Protein AF-A0A3N6GP13-F1 (afdb_monomer)

Radius of gyration: 25.5 Å; Cα contacts (8 Å, |Δi|>4): 24; chains: 1; bounding box: 46×31×82 Å

Structure (mmCIF, N/CA/C/O backbone):
data_AF-A0A3N6GP13-F1
#
_entry.id   AF-A0A3N6GP13-F1
#
loop_
_atom_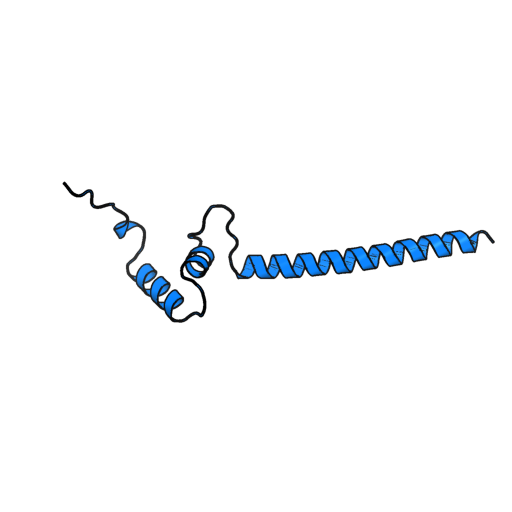site.group_PDB
_atom_site.id
_atom_site.type_symbol
_atom_site.label_atom_id
_atom_site.label_alt_id
_atom_site.label_comp_id
_atom_site.label_asym_id
_atom_site.label_entity_id
_atom_site.label_seq_id
_atom_site.pdbx_PDB_ins_code
_atom_site.Cartn_x
_atom_site.Cartn_y
_atom_site.Cartn_z
_atom_site.occupancy
_atom_site.B_iso_or_equiv
_atom_site.auth_seq_id
_atom_site.auth_comp_id
_atom_site.auth_asym_id
_atom_site.auth_atom_id
_atom_site.pdbx_PDB_model_num
ATOM 1 N N . MET A 1 1 ? 12.427 18.277 -39.234 1.00 43.97 1 MET A N 1
ATOM 2 C CA . MET A 1 1 ? 13.605 17.979 -38.384 1.00 43.97 1 MET A CA 1
ATOM 3 C C . MET A 1 1 ? 13.130 17.238 -37.142 1.00 43.97 1 MET A C 1
ATOM 5 O O . MET A 1 1 ? 12.407 17.818 -36.344 1.00 43.97 1 MET A O 1
ATOM 9 N N . SER A 1 2 ? 13.432 15.942 -37.022 1.00 49.88 2 SER A N 1
ATOM 10 C CA . SER A 1 2 ? 12.919 15.104 -35.929 1.00 49.88 2 SER A CA 1
ATOM 11 C C . SER A 1 2 ? 13.803 15.243 -34.683 1.00 49.88 2 SER A C 1
ATOM 13 O O . SER A 1 2 ? 14.993 14.931 -34.729 1.00 49.88 2 SER A O 1
ATOM 15 N N . LYS A 1 3 ? 13.243 15.751 -33.577 1.00 53.28 3 LYS A N 1
ATOM 16 C CA . LYS A 1 3 ? 13.924 15.850 -32.276 1.00 53.28 3 LYS A CA 1
ATOM 17 C C . LYS A 1 3 ? 14.085 14.440 -31.695 1.00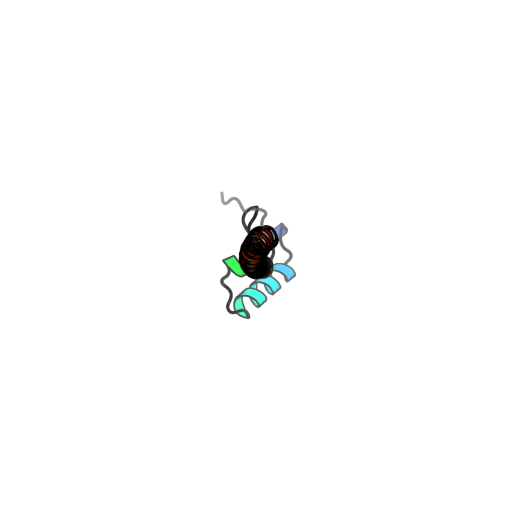 53.28 3 LYS A C 1
ATOM 19 O O . LYS A 1 3 ? 13.158 13.922 -31.082 1.00 53.28 3 LYS A O 1
ATOM 24 N N . LYS A 1 4 ? 15.254 13.813 -31.863 1.00 54.91 4 LYS A N 1
ATOM 25 C CA . LYS A 1 4 ? 15.603 12.592 -31.115 1.00 54.91 4 LYS A CA 1
ATOM 26 C C . LYS A 1 4 ? 15.779 12.962 -29.641 1.00 54.91 4 LYS A C 1
ATOM 28 O O . LYS A 1 4 ? 16.764 13.593 -29.268 1.00 54.91 4 LYS A O 1
ATOM 33 N N . SER A 1 5 ? 14.801 12.610 -28.814 1.00 56.78 5 SER A N 1
ATOM 34 C CA . SER A 1 5 ? 14.874 12.775 -27.366 1.00 56.78 5 SER A CA 1
ATOM 35 C C . SER A 1 5 ? 15.956 11.860 -26.777 1.00 56.78 5 SER A C 1
ATOM 37 O O . SER A 1 5 ? 16.128 10.707 -27.164 1.00 56.78 5 SER A O 1
ATOM 39 N N . ASN A 1 6 ? 16.712 12.391 -25.817 1.00 57.91 6 ASN A N 1
ATOM 40 C CA . ASN A 1 6 ? 17.847 11.739 -25.156 1.00 57.91 6 ASN A CA 1
ATOM 41 C C . ASN A 1 6 ? 17.426 10.646 -24.140 1.00 57.91 6 ASN A C 1
ATOM 43 O O . ASN A 1 6 ? 18.186 10.282 -23.245 1.00 57.91 6 ASN A O 1
ATOM 47 N N . THR A 1 7 ? 16.206 10.112 -24.241 1.00 59.03 7 THR A N 1
ATOM 48 C CA . THR A 1 7 ? 15.670 9.088 -23.324 1.00 59.03 7 THR A CA 1
ATOM 49 C C . THR A 1 7 ? 16.419 7.764 -23.431 1.00 59.03 7 THR A C 1
ATOM 51 O O . THR A 1 7 ? 16.503 7.028 -22.452 1.00 59.03 7 THR A O 1
ATOM 54 N N . SER A 1 8 ? 17.065 7.491 -24.571 1.00 57.97 8 SER A N 1
ATOM 55 C CA . SER A 1 8 ? 17.920 6.311 -24.736 1.00 57.97 8 SER A CA 1
ATOM 56 C C . SER A 1 8 ? 19.113 6.271 -23.770 1.00 57.97 8 SER A C 1
ATOM 58 O O . SER A 1 8 ? 19.640 5.1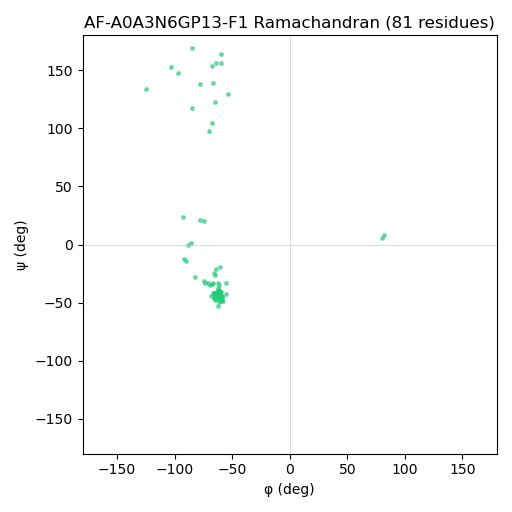80 -23.570 1.00 57.97 8 SER A O 1
ATOM 60 N N . LYS A 1 9 ? 19.524 7.405 -23.175 1.00 63.06 9 LYS A N 1
ATOM 61 C CA . LYS A 1 9 ? 20.611 7.467 -22.178 1.00 63.06 9 LYS A CA 1
ATOM 62 C C . LYS A 1 9 ? 20.141 7.331 -20.727 1.00 63.06 9 LYS A C 1
ATOM 64 O O . LYS A 1 9 ? 20.986 7.166 -19.859 1.00 63.06 9 LYS A O 1
ATOM 69 N N . ARG A 1 10 ? 18.832 7.426 -20.445 1.00 74.06 10 ARG A N 1
ATOM 70 C CA . ARG A 1 10 ? 18.312 7.358 -19.064 1.00 74.06 10 ARG A CA 1
ATOM 71 C C . ARG A 1 10 ? 18.334 5.950 -18.476 1.00 74.06 10 ARG A C 1
ATOM 73 O O . ARG A 1 10 ? 18.529 5.813 -17.279 1.00 74.06 10 ARG A O 1
ATOM 80 N N . TYR A 1 11 ? 18.168 4.932 -19.314 1.00 86.06 11 TYR A N 1
ATOM 81 C CA . TYR A 1 11 ? 18.101 3.539 -18.880 1.00 86.06 11 TYR A CA 1
ATOM 82 C C . TYR A 1 11 ? 19.134 2.698 -19.614 1.00 86.06 11 TYR A C 1
ATOM 84 O O . TYR A 1 11 ? 19.249 2.787 -20.844 1.00 86.06 11 TYR A O 1
ATOM 92 N N . THR A 1 12 ? 19.853 1.866 -18.860 1.00 92.44 12 THR A N 1
ATOM 93 C CA . THR A 1 12 ? 20.820 0.915 -19.412 1.00 92.44 12 THR A CA 1
ATOM 94 C C . THR A 1 12 ? 20.108 -0.122 -20.286 1.00 92.44 12 THR A C 1
ATOM 96 O O . THR A 1 12 ? 18.906 -0.366 -20.155 1.00 92.44 12 THR A O 1
ATOM 99 N N . ALA A 1 13 ? 20.837 -0.724 -21.228 1.00 92.44 13 ALA A N 1
ATOM 100 C CA . ALA A 1 13 ? 20.281 -1.787 -22.066 1.00 92.44 13 ALA A CA 1
ATOM 101 C C . ALA A 1 13 ? 19.870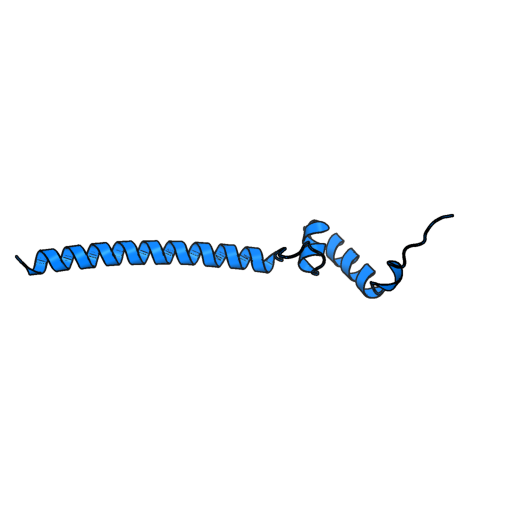 -3.015 -21.235 1.00 92.44 13 ALA A C 1
ATOM 103 O O . ALA A 1 13 ? 18.881 -3.665 -21.558 1.00 92.44 13 ALA A O 1
ATOM 104 N N . GLU A 1 14 ? 20.599 -3.301 -20.155 1.00 92.12 14 GLU A N 1
ATOM 105 C CA . GLU A 1 14 ? 20.266 -4.352 -19.188 1.00 92.12 14 GLU A CA 1
ATOM 106 C C . GLU A 1 14 ? 18.939 -4.063 -18.499 1.00 92.12 14 GLU A C 1
ATOM 108 O O . GLU A 1 14 ? 18.013 -4.851 -18.648 1.00 92.12 14 GLU A O 1
ATOM 113 N N . PHE A 1 15 ? 18.780 -2.872 -17.914 1.00 93.31 15 PHE A N 1
ATOM 114 C CA . PHE A 1 15 ? 17.536 -2.483 -17.252 1.00 93.31 15 PHE A CA 1
ATOM 115 C C . PHE A 1 15 ? 16.315 -2.604 -18.171 1.00 93.31 15 PHE A C 1
ATOM 117 O O . PHE A 1 15 ? 15.273 -3.105 -17.764 1.00 93.31 15 PHE A O 1
ATOM 124 N N . LYS A 1 16 ? 16.434 -2.180 -19.437 1.00 92.06 16 LYS A N 1
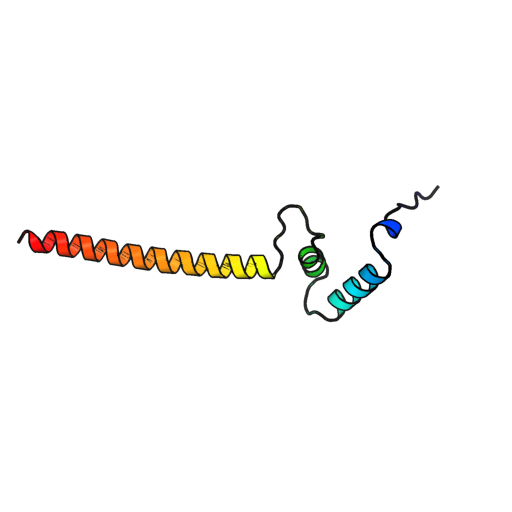ATOM 125 C CA . LYS A 1 16 ? 15.332 -2.306 -20.406 1.00 92.06 16 LYS A CA 1
ATOM 126 C C . LYS A 1 16 ? 14.963 -3.765 -20.669 1.00 92.06 16 LYS A C 1
ATOM 128 O O . LYS A 1 16 ? 13.780 -4.067 -20.780 1.00 92.06 16 LYS A O 1
ATOM 133 N N . ARG A 1 17 ? 15.956 -4.653 -20.801 1.00 95.94 17 ARG A N 1
ATOM 134 C CA . ARG A 1 17 ? 15.713 -6.089 -21.006 1.00 95.94 17 ARG A CA 1
ATOM 135 C C . ARG A 1 17 ? 15.055 -6.703 -19.779 1.00 95.94 17 ARG A C 1
ATOM 137 O O . ARG A 1 17 ? 14.051 -7.386 -19.936 1.00 95.94 17 ARG A O 1
ATOM 144 N N . ASP A 1 18 ? 15.567 -6.396 -18.594 1.00 95.81 18 ASP A N 1
ATOM 145 C CA . ASP A 1 18 ? 15.066 -6.954 -17.339 1.00 95.81 18 ASP A CA 1
ATOM 146 C C . ASP A 1 18 ? 13.645 -6.469 -17.037 1.00 95.81 18 ASP A C 1
ATOM 148 O O . ASP A 1 18 ? 12.786 -7.273 -16.688 1.00 95.81 18 ASP A O 1
ATOM 152 N N . ALA A 1 19 ? 13.347 -5.186 -17.266 1.00 95.44 19 ALA A N 1
ATOM 153 C CA . ALA A 1 19 ? 11.999 -4.641 -17.107 1.00 95.44 19 ALA A CA 1
ATOM 154 C C . ALA A 1 19 ? 10.989 -5.294 -18.069 1.00 95.44 19 ALA A C 1
ATOM 156 O O . ALA A 1 19 ? 9.862 -5.594 -17.674 1.00 95.44 19 ALA A O 1
ATOM 157 N N . VAL A 1 20 ? 11.389 -5.551 -19.321 1.00 96.31 20 VAL A N 1
ATOM 158 C CA . VAL A 1 20 ? 10.549 -6.265 -20.298 1.00 96.31 20 VAL A CA 1
ATOM 159 C C . VAL A 1 20 ? 10.373 -7.730 -19.902 1.00 96.31 20 VAL A C 1
ATOM 161 O O . VAL A 1 20 ? 9.253 -8.232 -19.937 1.00 96.31 20 VAL A O 1
ATOM 164 N N . ALA A 1 21 ? 11.444 -8.412 -19.494 1.00 97.31 21 ALA A N 1
ATOM 165 C CA . ALA A 1 21 ? 11.378 -9.796 -19.036 1.00 97.31 21 ALA A CA 1
ATOM 166 C C . ALA A 1 21 ? 10.469 -9.936 -17.805 1.00 97.31 21 ALA A C 1
ATOM 168 O O . ALA A 1 21 ? 9.636 -10.840 -17.755 1.00 97.31 21 ALA A O 1
ATOM 169 N N . LEU A 1 22 ? 10.563 -9.009 -16.849 1.00 96.12 22 LEU A N 1
ATOM 170 C CA . LEU A 1 22 ? 9.696 -8.952 -15.674 1.00 96.12 22 LEU A CA 1
ATOM 171 C C . LEU A 1 22 ? 8.228 -8.726 -16.060 1.00 96.12 22 LEU A C 1
ATOM 173 O O . LEU A 1 22 ? 7.347 -9.418 -15.556 1.00 96.12 22 LEU A O 1
ATOM 177 N N . ALA A 1 23 ? 7.954 -7.798 -16.980 1.00 96.19 23 ALA A N 1
ATOM 178 C CA . ALA A 1 23 ? 6.593 -7.527 -17.439 1.00 96.19 23 ALA A CA 1
ATOM 179 C C . ALA A 1 23 ? 5.967 -8.695 -18.213 1.00 96.19 23 ALA A C 1
ATOM 181 O O . ALA A 1 23 ? 4.766 -8.904 -18.115 1.00 96.19 23 ALA A O 1
ATOM 182 N N . LEU A 1 24 ? 6.762 -9.460 -18.967 1.00 97.00 24 LEU A N 1
ATOM 183 C CA . LEU A 1 24 ? 6.270 -10.618 -19.721 1.00 97.00 24 LEU A CA 1
ATOM 184 C C . LEU A 1 24 ? 6.136 -11.888 -18.874 1.00 97.00 24 LEU A C 1
ATOM 186 O O . LEU A 1 24 ? 5.335 -12.753 -19.211 1.00 97.00 24 LEU A O 1
ATOM 190 N N . SER A 1 25 ? 6.942 -12.028 -17.820 1.00 97.12 25 SER A N 1
ATOM 191 C CA . SER A 1 25 ? 6.932 -13.213 -16.948 1.00 97.12 25 SER A CA 1
ATOM 192 C C . SER A 1 25 ? 5.973 -13.104 -15.765 1.00 97.12 25 SER A C 1
ATOM 194 O O . SER A 1 25 ? 5.702 -14.114 -15.121 1.00 97.12 25 SER A O 1
ATOM 196 N N . SER A 1 26 ? 5.472 -11.905 -15.463 1.00 93.50 26 SER A N 1
ATOM 197 C CA . SER A 1 26 ? 4.512 -11.680 -14.382 1.00 93.50 26 SER A CA 1
ATOM 198 C C . SER A 1 26 ? 3.094 -11.498 -14.916 1.00 93.50 26 SER A C 1
ATOM 200 O O . SER A 1 26 ? 2.892 -10.964 -16.001 1.00 93.50 26 SER A O 1
ATOM 202 N N . ASP A 1 27 ? 2.097 -11.842 -14.101 1.00 95.56 27 ASP A N 1
ATOM 203 C CA . ASP A 1 27 ? 0.678 -11.562 -14.380 1.00 95.56 27 ASP A CA 1
ATOM 204 C C . ASP A 1 27 ? 0.294 -10.092 -14.104 1.00 95.56 27 ASP A C 1
ATOM 206 O O . ASP A 1 27 ? -0.869 -9.763 -13.864 1.00 95.56 27 ASP A O 1
ATOM 210 N N . LYS A 1 28 ? 1.281 -9.190 -14.083 1.00 94.44 28 LYS A N 1
ATOM 211 C CA . LYS A 1 28 ? 1.100 -7.775 -13.760 1.00 94.44 28 LYS A CA 1
ATOM 212 C C . LYS A 1 28 ? 0.983 -6.951 -15.029 1.00 94.44 28 LYS A C 1
ATOM 214 O O . LYS A 1 28 ? 1.636 -7.193 -16.041 1.00 94.44 28 LYS A O 1
ATOM 219 N N . THR A 1 29 ? 0.194 -5.892 -14.952 1.00 96.38 29 THR A N 1
ATOM 220 C CA . THR A 1 29 ? 0.135 -4.898 -16.022 1.00 96.38 29 THR A CA 1
ATOM 221 C C . THR A 1 29 ? 1.455 -4.128 -16.128 1.00 96.38 29 THR A C 1
ATOM 223 O O . THR A 1 29 ? 2.165 -3.918 -15.144 1.00 96.38 29 THR A O 1
ATOM 226 N N . VAL A 1 30 ? 1.769 -3.610 -17.319 1.00 95.81 30 VAL A N 1
ATOM 227 C CA . VAL A 1 30 ? 2.970 -2.776 -17.531 1.00 95.81 30 VAL A CA 1
ATOM 228 C C . VAL A 1 30 ? 3.001 -1.572 -16.579 1.00 95.81 30 VAL A C 1
ATOM 230 O O . VAL A 1 30 ? 4.066 -1.164 -16.123 1.00 95.81 30 VAL A O 1
ATOM 233 N N . THR A 1 31 ? 1.839 -1.015 -16.232 1.00 95.31 31 THR A N 1
ATOM 234 C CA . THR A 1 31 ? 1.730 0.102 -15.284 1.00 95.31 31 THR A CA 1
ATOM 235 C C . THR A 1 31 ? 1.973 -0.327 -13.836 1.00 95.31 31 THR A C 1
ATOM 237 O O . THR A 1 31 ? 2.520 0.456 -13.063 1.00 95.31 31 THR A O 1
ATOM 240 N N . GLU A 1 32 ? 1.595 -1.545 -13.446 1.00 95.44 32 GLU A N 1
ATOM 241 C CA . GLU A 1 32 ? 1.965 -2.138 -12.153 1.00 95.44 32 GLU A CA 1
ATOM 242 C C . GLU A 1 32 ? 3.461 -2.368 -12.053 1.00 95.44 32 GLU A C 1
ATOM 244 O O . GLU A 1 32 ? 4.069 -1.936 -11.080 1.00 95.44 32 GLU A O 1
ATOM 249 N N . VAL A 1 33 ? 4.060 -2.963 -13.082 1.00 96.62 33 VAL A N 1
ATOM 250 C CA . VAL A 1 33 ? 5.505 -3.202 -13.125 1.00 96.62 33 VAL A CA 1
ATOM 251 C C . VAL A 1 33 ? 6.272 -1.883 -13.082 1.00 96.62 33 VAL A C 1
ATOM 253 O O . VAL A 1 33 ? 7.212 -1.755 -12.308 1.00 96.62 33 VAL A O 1
ATOM 256 N N . ALA A 1 34 ? 5.841 -0.866 -13.834 1.00 95.06 34 ALA A N 1
ATOM 257 C CA . ALA A 1 34 ? 6.447 0.462 -13.771 1.00 95.06 34 ALA A CA 1
ATOM 258 C C . ALA A 1 34 ? 6.379 1.062 -12.356 1.00 95.06 34 ALA A C 1
ATOM 260 O O . ALA A 1 34 ? 7.379 1.576 -11.865 1.00 95.06 34 ALA A O 1
ATOM 261 N N . ARG A 1 35 ? 5.234 0.955 -11.667 1.00 96.12 35 ARG A N 1
ATOM 262 C CA . ARG A 1 35 ? 5.100 1.414 -10.272 1.00 96.12 35 ARG A CA 1
ATOM 263 C C . ARG A 1 35 ? 6.005 0.640 -9.321 1.00 96.12 35 ARG A C 1
ATOM 265 O O . ARG A 1 35 ? 6.660 1.260 -8.494 1.00 96.12 35 ARG A O 1
ATOM 272 N N . ASP A 1 36 ? 6.058 -0.681 -9.458 1.00 95.69 36 ASP A N 1
ATOM 273 C CA . ASP A 1 36 ? 6.915 -1.543 -8.639 1.00 95.69 36 ASP A CA 1
ATOM 274 C C . ASP A 1 36 ? 8.413 -1.262 -8.880 1.00 95.69 36 ASP A C 1
ATOM 276 O O . ASP A 1 36 ? 9.219 -1.438 -7.972 1.00 95.69 36 ASP A O 1
ATOM 280 N N . LEU A 1 37 ? 8.781 -0.761 -10.066 1.00 94.56 37 LEU A N 1
ATOM 281 C CA . LEU A 1 37 ? 10.129 -0.284 -10.404 1.00 94.56 37 LEU A CA 1
ATOM 282 C C . LEU A 1 37 ? 10.394 1.183 -10.008 1.00 94.56 37 LEU A C 1
ATOM 284 O O . LEU A 1 37 ? 11.478 1.696 -10.274 1.00 94.56 37 LEU A O 1
ATOM 288 N N . GLY A 1 38 ? 9.431 1.873 -9.388 1.00 92.31 38 GLY A N 1
ATOM 289 C CA . GLY A 1 38 ? 9.568 3.275 -8.975 1.00 92.31 38 GLY A CA 1
ATOM 290 C C . GLY A 1 38 ? 9.311 4.310 -10.079 1.00 92.31 38 GLY A C 1
ATOM 291 O O . GLY A 1 38 ? 9.487 5.502 -9.851 1.00 92.31 38 GLY A O 1
ATOM 292 N N . GLU A 1 39 ? 8.836 3.888 -11.251 1.00 92.38 39 GLU A N 1
ATOM 293 C CA . GLU A 1 39 ? 8.516 4.736 -12.414 1.00 92.38 39 GLU A CA 1
ATOM 294 C C . GLU A 1 39 ? 7.039 5.185 -12.435 1.00 92.38 39 GLU A C 1
ATOM 296 O O . GLU A 1 39 ? 6.451 5.473 -13.481 1.00 92.38 39 GLU A O 1
ATOM 301 N N . GLY A 1 40 ? 6.400 5.208 -11.263 1.00 90.06 40 GLY A N 1
ATOM 302 C CA . GLY A 1 40 ? 5.033 5.686 -11.077 1.00 90.06 40 GLY A CA 1
ATOM 303 C C . GLY A 1 40 ? 4.941 7.205 -10.878 1.00 90.06 40 GLY A C 1
ATOM 304 O O . GLY A 1 40 ? 5.947 7.875 -10.644 1.00 90.06 40 GLY A O 1
ATOM 305 N N . PRO A 1 41 ? 3.726 7.784 -10.924 1.00 92.88 41 PRO A N 1
ATOM 306 C CA . PRO A 1 41 ? 3.523 9.163 -10.487 1.00 92.88 41 PRO A CA 1
ATOM 307 C C . PRO A 1 41 ? 3.918 9.328 -9.010 1.00 92.88 41 PRO A C 1
ATOM 309 O O . PRO A 1 41 ? 3.893 8.369 -8.238 1.00 92.88 41 PRO A O 1
ATOM 312 N N . ALA A 1 42 ? 4.252 10.553 -8.600 1.00 93.06 42 ALA A N 1
ATOM 313 C CA . ALA A 1 42 ? 4.625 10.840 -7.216 1.00 93.06 42 ALA A CA 1
ATOM 314 C C . ALA A 1 42 ? 3.547 10.347 -6.229 1.00 93.06 42 ALA A C 1
ATOM 316 O O . ALA A 1 42 ? 2.360 10.627 -6.403 1.00 93.06 42 ALA A O 1
ATOM 317 N N . GLY A 1 43 ? 3.968 9.599 -5.205 1.00 91.94 43 GLY A N 1
ATOM 318 C CA . GLY A 1 43 ? 3.067 8.993 -4.219 1.00 91.94 43 GLY A CA 1
ATOM 319 C C . GLY A 1 43 ? 2.375 7.703 -4.679 1.00 91.94 43 GLY A C 1
ATOM 320 O O . GLY A 1 43 ? 1.522 7.184 -3.957 1.00 91.94 43 GLY A O 1
ATOM 321 N N . ALA A 1 44 ? 2.712 7.163 -5.855 1.00 94.69 44 ALA A N 1
ATOM 322 C CA . ALA A 1 44 ? 2.255 5.838 -6.251 1.00 94.69 44 ALA A CA 1
ATOM 323 C C . ALA A 1 44 ? 2.851 4.768 -5.332 1.00 94.69 44 ALA A C 1
ATOM 325 O O . ALA A 1 44 ? 4.066 4.630 -5.242 1.00 94.69 44 ALA A O 1
ATOM 326 N N . LEU A 1 45 ? 1.978 3.984 -4.701 1.00 95.94 45 LEU A N 1
ATOM 327 C CA . LEU A 1 45 ? 2.389 2.813 -3.936 1.00 95.94 45 LEU A CA 1
ATOM 328 C C . LEU A 1 45 ? 2.711 1.650 -4.875 1.00 95.94 45 LEU A C 1
ATOM 330 O O . LEU A 1 45 ? 1.942 1.355 -5.810 1.00 95.94 45 LEU A O 1
ATOM 334 N N . THR A 1 46 ? 3.796 0.956 -4.553 1.00 96.88 46 THR A N 1
ATOM 335 C CA . THR A 1 46 ? 4.076 -0.388 -5.053 1.00 96.88 46 THR A CA 1
ATOM 336 C C . THR A 1 46 ? 2.957 -1.346 -4.646 1.00 96.88 46 THR A C 1
ATOM 338 O O . THR A 1 46 ? 2.124 -1.075 -3.770 1.00 96.88 46 THR A O 1
ATOM 341 N N . THR A 1 47 ? 2.914 -2.495 -5.305 1.00 94.50 47 THR A N 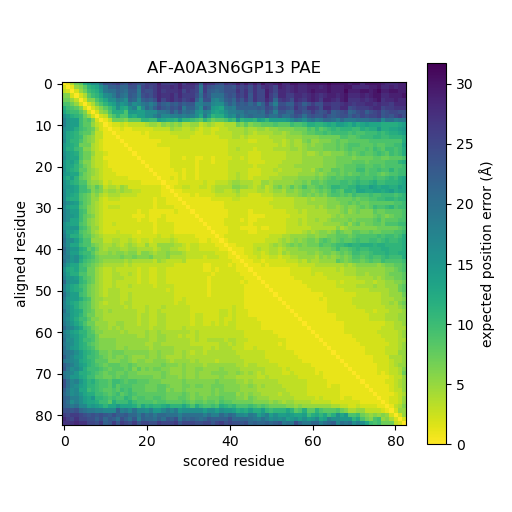1
ATOM 342 C CA . THR A 1 47 ? 1.952 -3.555 -4.999 1.00 94.50 47 THR A CA 1
ATOM 343 C C . THR A 1 47 ? 2.100 -4.029 -3.549 1.00 94.50 47 THR A C 1
ATOM 345 O O . THR A 1 47 ? 1.111 -4.079 -2.821 1.00 94.50 47 THR A O 1
ATOM 348 N N . ALA A 1 48 ? 3.337 -4.247 -3.094 1.00 95.56 48 ALA A N 1
ATOM 349 C CA . ALA A 1 48 ? 3.632 -4.688 -1.731 1.00 95.56 48 ALA A CA 1
ATOM 350 C C . ALA A 1 48 ? 3.217 -3.654 -0.668 1.00 95.56 48 ALA A C 1
ATOM 352 O O . ALA A 1 48 ? 2.576 -3.998 0.324 1.00 95.56 48 ALA A O 1
ATOM 353 N N . GLU A 1 49 ? 3.512 -2.368 -0.882 1.00 97.38 49 GLU A N 1
ATOM 354 C CA . GLU A 1 49 ? 3.096 -1.304 0.044 1.00 97.38 49 GLU A CA 1
ATOM 355 C C . GLU A 1 49 ? 1.570 -1.193 0.142 1.00 97.38 49 GLU A C 1
ATOM 357 O O . GLU A 1 49 ? 1.022 -0.955 1.220 1.00 97.38 49 GLU A O 1
ATOM 362 N N . ARG A 1 50 ? 0.858 -1.379 -0.977 1.00 96.81 50 ARG A N 1
ATOM 363 C CA . ARG A 1 50 ? -0.610 -1.359 -1.000 1.00 96.81 50 ARG A CA 1
ATOM 364 C C . ARG A 1 50 ? -1.207 -2.525 -0.215 1.00 96.81 50 ARG A C 1
ATOM 366 O O . ARG A 1 50 ? -2.185 -2.325 0.508 1.00 96.81 50 ARG A O 1
ATOM 373 N N . GLU A 1 51 ? -0.644 -3.720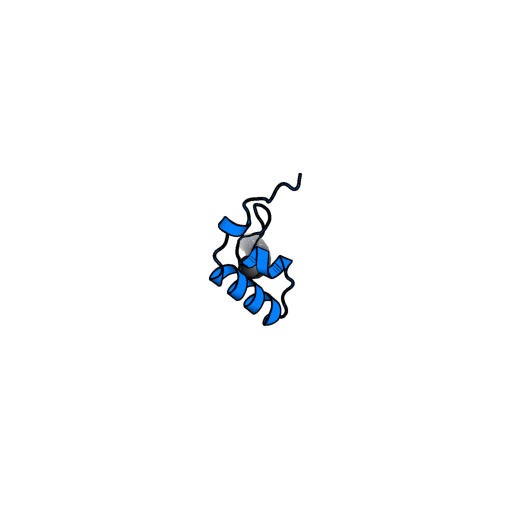 -0.367 1.00 97.50 51 GLU A N 1
ATOM 374 C CA . GLU A 1 51 ? -1.055 -4.914 0.377 1.00 97.50 51 GLU A CA 1
ATOM 375 C C . GLU A 1 51 ? -0.830 -4.733 1.877 1.00 97.50 51 GLU A C 1
ATOM 377 O O . GLU A 1 51 ? -1.742 -4.965 2.678 1.00 97.50 51 GLU A O 1
ATOM 382 N N . GLU A 1 52 ? 0.341 -4.226 2.255 1.00 98.38 52 GLU A N 1
ATOM 383 C CA . GLU A 1 52 ? 0.671 -3.963 3.650 1.00 98.38 52 GLU A CA 1
ATOM 384 C C . GLU A 1 52 ? -0.250 -2.898 4.257 1.00 98.38 52 GLU A C 1
ATOM 386 O O . GLU A 1 52 ? -0.808 -3.089 5.340 1.00 98.38 52 GLU A O 1
ATOM 391 N N . LEU A 1 53 ? -0.525 -1.816 3.525 1.00 98.44 53 LEU A N 1
ATOM 392 C CA . LEU A 1 53 ? -1.481 -0.798 3.956 1.00 98.44 53 LEU A CA 1
ATOM 393 C C . LEU A 1 53 ? -2.885 -1.387 4.169 1.00 98.44 53 LEU A C 1
ATOM 395 O O . LEU A 1 53 ? -3.568 -1.043 5.138 1.00 98.44 53 LEU A O 1
ATOM 399 N N . ALA A 1 54 ? -3.333 -2.279 3.283 1.00 98.38 54 ALA A N 1
ATOM 400 C CA . ALA A 1 54 ? -4.621 -2.948 3.429 1.00 98.38 54 ALA A CA 1
ATOM 401 C C . ALA A 1 54 ? -4.654 -3.856 4.669 1.00 98.38 54 ALA A C 1
ATOM 403 O O . ALA A 1 54 ? -5.649 -3.857 5.403 1.00 98.38 54 ALA A O 1
ATOM 404 N N . ARG A 1 55 ? -3.569 -4.593 4.932 1.00 98.62 55 ARG A N 1
ATOM 405 C CA . ARG A 1 55 ? -3.415 -5.444 6.119 1.00 98.62 55 ARG A CA 1
ATOM 406 C C . ARG A 1 55 ? -3.470 -4.622 7.404 1.00 98.62 55 ARG A C 1
ATOM 408 O O . ARG A 1 55 ? -4.265 -4.930 8.293 1.00 98.62 55 ARG A O 1
ATOM 415 N N . LEU A 1 56 ? -2.698 -3.542 7.477 1.00 98.69 56 LEU A N 1
ATOM 416 C CA . LEU A 1 56 ? -2.658 -2.662 8.644 1.00 98.69 56 LEU A CA 1
ATOM 417 C C . LEU A 1 56 ? -4.018 -2.011 8.907 1.00 98.69 56 LEU A C 1
ATOM 419 O O . LEU A 1 56 ? -4.500 -2.033 10.037 1.00 98.69 56 LEU A O 1
ATOM 423 N N . ARG A 1 57 ? -4.708 -1.528 7.867 1.00 98.62 57 ARG A N 1
ATOM 424 C CA . ARG A 1 57 ? -6.069 -0.975 8.004 1.00 98.62 57 ARG A CA 1
ATOM 425 C C . ARG A 1 57 ? -7.080 -1.995 8.522 1.00 98.62 57 ARG A C 1
ATOM 427 O O . ARG A 1 57 ? -7.997 -1.632 9.254 1.00 98.62 57 ARG A O 1
ATOM 434 N N . ARG A 1 58 ? -6.951 -3.274 8.152 1.00 98.62 58 ARG A N 1
ATOM 435 C CA . ARG A 1 58 ? -7.775 -4.337 8.753 1.00 98.62 58 ARG A CA 1
ATOM 436 C C . ARG A 1 58 ? -7.463 -4.489 10.238 1.00 98.62 58 ARG A C 1
ATOM 438 O O . ARG A 1 58 ? -8.404 -4.562 11.021 1.00 98.62 58 ARG A O 1
ATOM 445 N N . LYS A 1 59 ? -6.181 -4.477 10.612 1.00 98.62 59 LYS A N 1
ATOM 446 C CA . LYS A 1 59 ? -5.771 -4.645 12.007 1.00 98.62 59 LYS A CA 1
ATOM 447 C C . LYS A 1 59 ? -6.243 -3.504 12.903 1.00 98.62 59 LYS A C 1
ATOM 449 O O . LYS A 1 59 ? -6.752 -3.768 13.984 1.00 98.62 59 LYS A O 1
ATOM 454 N N . VAL A 1 60 ? -6.152 -2.266 12.419 1.00 98.75 60 VAL A N 1
ATOM 455 C CA . VAL A 1 60 ? -6.644 -1.084 13.140 1.00 98.75 60 VAL A CA 1
ATOM 456 C C . VAL A 1 60 ? -8.135 -1.216 13.441 1.00 98.75 60 VAL A C 1
ATOM 458 O O . VAL A 1 60 ? -8.525 -1.102 14.595 1.00 98.75 60 VAL A O 1
ATOM 461 N N . ARG A 1 61 ? -8.959 -1.576 12.449 1.00 98.62 61 ARG A N 1
ATOM 462 C CA . ARG A 1 61 ? -10.407 -1.756 12.665 1.00 98.62 61 ARG A CA 1
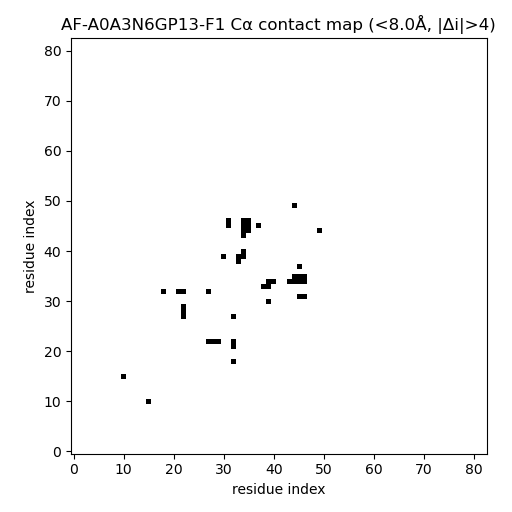ATOM 463 C C . ARG A 1 61 ? -10.730 -2.838 13.698 1.00 98.62 61 ARG A C 1
ATOM 465 O O . ARG A 1 61 ? -11.641 -2.675 14.499 1.00 98.62 61 ARG A O 1
ATOM 472 N N . GLU A 1 62 ? -9.995 -3.948 13.678 1.00 98.50 62 GLU A N 1
ATOM 473 C CA . GLU A 1 62 ? -10.161 -5.029 14.658 1.00 98.50 62 GLU A CA 1
ATOM 474 C C . GLU A 1 62 ? -9.801 -4.568 16.079 1.00 98.50 62 GLU A C 1
ATOM 476 O O . GLU A 1 62 ? -10.504 -4.871 17.047 1.00 98.50 62 GLU A O 1
ATOM 481 N N . GLN A 1 63 ? -8.714 -3.807 16.208 1.00 98.62 63 GLN A N 1
ATOM 482 C CA . GLN A 1 63 ? -8.283 -3.244 17.483 1.00 98.62 63 GLN A CA 1
ATOM 483 C C . GLN A 1 63 ? -9.285 -2.217 18.007 1.00 98.62 63 GLN A C 1
ATOM 485 O O . GLN A 1 63 ? -9.657 -2.285 19.175 1.00 98.62 63 GLN A O 1
ATOM 490 N N . GLU A 1 64 ? -9.764 -1.315 17.153 1.00 98.56 64 GLU A N 1
ATOM 491 C CA . GLU A 1 64 ? -10.775 -0.314 17.504 1.00 98.56 64 GLU A CA 1
ATOM 492 C C . GLU A 1 64 ? -12.064 -0.975 18.011 1.00 98.56 64 GLU A C 1
ATOM 494 O O . GLU A 1 64 ? -12.558 -0.605 19.074 1.00 98.56 64 GLU A O 1
ATOM 499 N N . ALA A 1 65 ? -12.549 -2.022 17.333 1.00 98.50 65 ALA A N 1
ATOM 500 C CA . ALA A 1 65 ? -13.708 -2.792 17.789 1.00 98.50 65 ALA A CA 1
ATOM 501 C C . ALA A 1 65 ? -13.469 -3.460 19.157 1.00 98.50 65 ALA A C 1
ATOM 503 O O . ALA A 1 65 ? -14.347 -3.472 20.020 1.00 98.50 65 ALA A O 1
ATOM 504 N N . THR A 1 66 ? -12.264 -3.991 19.383 1.00 98.38 66 THR A N 1
ATOM 505 C CA . THR A 1 66 ? -11.891 -4.599 20.670 1.00 98.38 66 THR A CA 1
ATOM 506 C C . THR A 1 66 ? -11.874 -3.558 21.790 1.00 98.38 66 THR A C 1
ATOM 508 O O . THR A 1 66 ? -12.416 -3.796 22.870 1.00 98.38 66 THR A O 1
ATOM 511 N N . ILE A 1 67 ? -11.287 -2.388 21.527 1.00 98.56 67 ILE A N 1
ATOM 512 C CA . ILE A 1 67 ? -11.242 -1.265 22.469 1.00 98.56 67 ILE A CA 1
ATOM 513 C C . ILE A 1 67 ? -12.659 -0.800 22.813 1.00 98.56 67 ILE A C 1
ATOM 515 O O . ILE A 1 67 ? -12.947 -0.562 23.984 1.00 98.56 67 ILE A O 1
ATOM 519 N N . GLU A 1 68 ? -13.561 -0.724 21.833 1.00 98.56 68 GLU A N 1
ATOM 520 C CA . GLU A 1 68 ? -14.955 -0.342 22.062 1.00 98.56 68 GLU A CA 1
ATOM 521 C C . GLU A 1 68 ? -15.664 -1.307 23.026 1.00 98.56 68 GLU A C 1
ATOM 523 O O . GLU A 1 68 ? -16.300 -0.873 23.990 1.00 98.56 68 GLU A O 1
ATOM 528 N N . VAL A 1 69 ? -15.537 -2.619 22.802 1.00 98.50 69 VAL A N 1
ATOM 529 C CA . VAL A 1 69 ? -16.146 -3.636 23.675 1.00 98.50 69 VAL A CA 1
ATOM 530 C C . VAL A 1 69 ? -15.575 -3.553 25.089 1.00 98.50 69 VAL A C 1
ATOM 532 O O . VAL A 1 69 ? -16.337 -3.556 26.058 1.00 98.50 69 VAL A O 1
ATOM 535 N N . LEU A 1 70 ? -14.251 -3.429 25.220 1.00 98.38 70 LEU A N 1
ATOM 536 C CA . LEU A 1 70 ? -13.596 -3.280 26.519 1.00 98.38 70 LEU A CA 1
ATOM 537 C C . LEU A 1 70 ? -14.058 -2.012 27.245 1.00 98.38 70 LEU A C 1
ATOM 539 O O . LEU A 1 70 ? -14.324 -2.072 28.442 1.00 98.38 70 LEU A O 1
ATOM 543 N N . GLY A 1 71 ? -14.216 -0.896 26.528 1.00 98.12 71 GLY A N 1
ATOM 544 C CA . GLY A 1 71 ? -14.739 0.358 27.073 1.00 98.12 71 GLY A CA 1
ATOM 545 C C . GLY A 1 71 ? -16.182 0.244 27.578 1.00 98.12 71 GLY A C 1
ATOM 546 O O . GLY A 1 71 ? -16.515 0.748 28.649 1.00 98.12 71 GLY A O 1
ATOM 547 N N . LYS A 1 72 ? -17.049 -0.468 26.847 1.00 98.19 72 LYS A N 1
ATOM 548 C CA . LYS A 1 72 ? -18.423 -0.748 27.300 1.00 98.19 72 LYS A CA 1
ATOM 549 C C . LYS A 1 72 ? -18.438 -1.646 28.537 1.00 98.19 72 LYS A C 1
ATOM 551 O O . LYS A 1 72 ? -19.205 -1.392 29.463 1.00 98.19 72 LYS A O 1
ATOM 556 N N . ALA A 1 73 ? -17.585 -2.669 28.568 1.00 97.94 73 ALA A N 1
ATOM 557 C CA . ALA A 1 73 ? -17.473 -3.574 29.706 1.00 97.94 73 ALA A CA 1
ATOM 558 C C . ALA A 1 73 ? -16.987 -2.839 30.964 1.00 97.94 73 ALA A C 1
ATOM 560 O O . ALA A 1 73 ? -17.600 -2.970 32.022 1.00 97.94 73 ALA A O 1
ATOM 561 N N . THR A 1 74 ? -15.937 -2.019 30.863 1.00 98.06 74 THR A N 1
ATOM 562 C CA . THR A 1 74 ? -15.445 -1.228 32.002 1.00 98.06 74 THR A CA 1
ATOM 563 C C . THR A 1 74 ? -16.497 -0.252 32.523 1.00 98.06 74 THR A C 1
ATOM 565 O O . THR A 1 74 ? -16.672 -0.166 33.738 1.00 98.06 74 THR A O 1
ATOM 568 N N . ALA A 1 75 ? -17.249 0.419 31.642 1.00 96.94 75 ALA A N 1
ATOM 569 C CA . ALA A 1 75 ? -18.358 1.285 32.047 1.00 96.94 75 ALA A CA 1
ATOM 570 C C . ALA A 1 75 ? -19.466 0.510 32.784 1.00 96.94 75 ALA A C 1
ATOM 572 O O . ALA A 1 75 ? -19.929 0.940 33.841 1.00 96.94 75 ALA A O 1
ATOM 573 N N . PHE A 1 76 ? -19.850 -0.661 32.268 1.00 96.62 76 PHE A N 1
ATOM 574 C CA . PHE A 1 76 ? -20.843 -1.531 32.899 1.00 96.62 76 PHE A CA 1
ATOM 575 C C . PHE A 1 76 ? -20.419 -1.962 34.312 1.00 96.62 76 PHE A C 1
ATOM 577 O O . PHE A 1 76 ? -21.189 -1.816 35.262 1.00 96.62 76 PHE A O 1
ATOM 584 N N . PHE A 1 77 ? -19.182 -2.438 34.480 1.00 95.12 77 PHE A N 1
ATOM 585 C CA . PHE A 1 77 ? -18.685 -2.870 35.790 1.00 95.12 77 PHE A CA 1
ATOM 586 C C . PHE A 1 77 ? -18.522 -1.710 36.781 1.00 95.12 77 PHE A C 1
ATOM 588 O O . PHE A 1 77 ? -18.774 -1.887 37.973 1.00 95.12 77 PHE A O 1
ATOM 595 N N . ALA A 1 78 ? -18.149 -0.515 36.312 1.00 95.44 78 ALA A N 1
ATOM 596 C CA . ALA A 1 78 ? -18.094 0.674 37.159 1.00 95.44 78 ALA A CA 1
ATOM 597 C C . ALA A 1 78 ? -19.478 1.039 37.730 1.00 95.44 78 ALA A C 1
ATOM 599 O O . ALA A 1 78 ? -19.575 1.380 38.907 1.00 95.44 78 ALA A O 1
ATOM 600 N N . GLN A 1 79 ? -20.541 0.902 36.927 1.00 92.75 79 GLN A N 1
ATOM 601 C CA . GLN A 1 79 ? -21.926 1.136 37.349 1.00 92.75 79 GLN A CA 1
ATOM 602 C C . GLN A 1 79 ? -22.433 0.072 38.339 1.00 92.75 79 GLN A C 1
ATOM 604 O O . GLN A 1 79 ? -23.204 0.397 39.234 1.00 92.75 79 GLN A O 1
ATOM 609 N N . GLN A 1 80 ? -22.018 -1.194 38.203 1.00 87.69 80 GLN A N 1
ATOM 610 C CA . GLN A 1 80 ? -22.432 -2.254 39.136 1.00 87.69 80 GLN A CA 1
ATOM 611 C C . GLN A 1 80 ? -21.798 -2.118 40.524 1.00 87.69 80 GLN A C 1
ATOM 613 O O . GLN A 1 80 ? -22.438 -2.449 41.512 1.00 87.69 80 GLN A O 1
ATOM 618 N N . LYS A 1 81 ? -20.560 -1.616 40.623 1.00 81.69 81 LYS A N 1
ATOM 619 C CA . LYS A 1 81 ? -19.849 -1.476 41.908 1.00 81.69 81 LYS A CA 1
ATOM 620 C C . LYS A 1 81 ? -20.516 -0.485 42.878 1.00 81.69 81 LYS A C 1
ATOM 622 O O . LYS A 1 81 ? -20.225 -0.518 44.070 1.00 81.69 81 LYS A O 1
ATOM 627 N N . THR A 1 82 ? -21.348 0.430 42.384 1.00 69.25 82 THR A N 1
ATOM 628 C CA . THR A 1 82 ? -22.031 1.436 43.212 1.00 69.25 82 THR A CA 1
ATOM 629 C C . THR A 1 82 ? -23.377 0.964 43.775 1.00 69.25 82 THR A C 1
ATOM 631 O O . THR A 1 82 ? -24.012 1.741 44.486 1.00 69.25 82 THR A O 1
ATOM 634 N N . THR A 1 83 ? -23.804 -0.271 43.471 1.00 58.09 83 THR A N 1
ATOM 635 C CA . THR A 1 83 ? -25.005 -0.926 44.030 1.00 58.09 83 THR A CA 1
ATOM 636 C C . THR A 1 83 ? -24.601 -1.959 45.074 1.00 58.09 83 THR A C 1
ATOM 638 O O . THR A 1 83 ? -25.281 -2.022 46.120 1.00 58.09 83 THR A O 1
#

Secondary structure (DSSP, 8-state):
-----GGGGTS-HHHHHHHHHHHHHSSS-HHHHHHHTT-SSTTPPPHHHHHHHHHHHHHHHHHHHHHHHHHHHHHHHHHHTT-

pLDDT: mean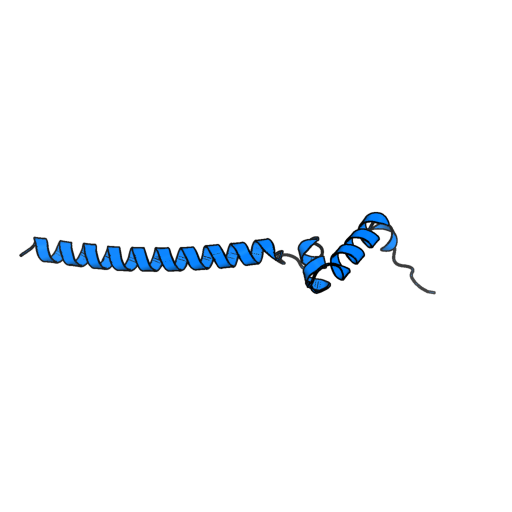 90.25, std 13.82, range [43.97, 98.75]

Solvent-accessible surface area (backbone atoms only — not comparable to full-atom values): 5010 Å² total; per-residue (Å²): 135,85,84,80,71,74,63,74,75,77,52,56,75,64,58,55,51,51,54,49,52,50,39,73,75,42,101,49,53,67,69,54,48,33,23,60,70,66,70,43,65,93,89,59,67,30,68,68,58,50,52,51,52,52,52,51,55,52,50,52,54,54,48,51,54,51,50,51,53,52,53,52,49,54,53,52,53,60,62,56,73,81,110

Foldseek 3Di:
DDPPDPVVVVDDPVRVVVLVVVCVVDPDHNQLSCVLVVNHDPPRDHPVRVVVVVVVVVVVVVVVVVVVVVVVVVVVVVVVVVD

Mean predicted aligned error: 7.29 Å

Sequence (83 aa):
MSKKSNTSKRYTAEFKRDAVALALSSDKTVTEVARDLGEGPAGALTTAEREELARLRRKVREQEATIEVLGKATAFFAQQKTT